Protein AF-A0A3M1ZT89-F1 (afdb_monomer)

Mean predicted aligned error: 8.5 Å

Foldseek 3Di:
DVLLVVLLVVLLVVLCCQQPVVDPPVVVVVVLVVLVPDPPRDVCVNVLRNDSLSSSLVSLLVSLVPDDDPPDDSVCSSVSSSVSSVVVVVVVD

Secondary structure (DSSP, 8-state):
-HHHHHHHHHHHHHHHHHHH-TTS-HHHHHHHHHHHT-TTS-HHHHHHTT-HHHHHHHHHHHHHHHS--SSS-HHHHHHHHHHHHHHHHHH--

Sequence (93 aa):
MTIYLLAILAVWRLARMLAYEEFVFSLFVKMRRYIASRDNIPLWVLSGITCPLCLSFWIALPVAFLIKSQSESLWLRWLGIAGGAAFLERLTK

Solvent-accessible surface area (backbone atoms only — not comparable to full-atom values): 5083 Å² total; per-residue (Å²): 115,69,66,57,55,53,48,15,52,50,30,30,53,49,15,43,38,68,40,69,54,68,82,86,45,59,66,55,56,49,48,50,53,58,48,70,71,37,97,84,58,65,65,70,59,66,52,30,60,57,33,39,57,48,28,12,47,61,50,17,45,62,54,35,63,70,55,86,61,94,89,57,57,61,66,58,50,20,52,50,30,18,49,49,16,40,50,54,51,64,75,74,106

pLDDT: mean 78.51, std 15.21, range [49.91, 94.69]

Radius of gyration: 14.53 Å; Cα contacts (8 Å, |Δi|>4): 81; chains: 1; bounding box: 28×33×40 Å

Structure (mmCIF, N/CA/C/O backbone):
data_AF-A0A3M1ZT89-F1
#
_entry.id   AF-A0A3M1ZT89-F1
#
loop_
_atom_site.group_PDB
_atom_site.id
_atom_site.type_symbol
_atom_site.label_atom_id
_atom_site.label_alt_id
_atom_site.label_comp_id
_atom_site.label_asym_id
_atom_site.label_entity_id
_atom_site.label_seq_id
_atom_site.pdbx_PDB_ins_code
_atom_site.Cartn_x
_atom_site.Cartn_y
_atom_site.Cartn_z
_atom_site.occupancy
_atom_site.B_iso_or_equiv
_atom_site.auth_seq_id
_atom_site.auth_comp_id
_atom_site.auth_asym_id
_atom_site.auth_atom_id
_atom_site.pdbx_PDB_model_num
ATOM 1 N N . MET A 1 1 ? -11.322 -6.940 13.309 1.00 62.47 1 MET A N 1
ATOM 2 C CA . MET A 1 1 ? -10.034 -7.627 13.049 1.00 62.47 1 MET A CA 1
ATOM 3 C C . MET A 1 1 ? -9.886 -8.055 11.585 1.00 62.47 1 MET A C 1
ATOM 5 O O . MET A 1 1 ? -8.883 -7.717 10.975 1.00 62.47 1 MET A O 1
ATOM 9 N N . THR A 1 2 ? -10.893 -8.692 10.978 1.00 83.19 2 THR A N 1
ATOM 10 C CA . THR A 1 2 ? -10.895 -9.113 9.555 1.00 83.19 2 THR A CA 1
ATOM 11 C C . THR A 1 2 ? -10.628 -7.989 8.545 1.00 83.19 2 THR A C 1
ATOM 13 O O . THR A 1 2 ? -9.941 -8.212 7.553 1.00 83.19 2 THR A O 1
ATOM 16 N N . ILE A 1 3 ? -11.099 -6.766 8.813 1.00 88.44 3 ILE A N 1
ATOM 17 C CA . ILE A 1 3 ? -10.921 -5.628 7.896 1.00 88.44 3 ILE A CA 1
ATOM 18 C C . ILE A 1 3 ? -9.453 -5.221 7.704 1.00 88.44 3 ILE A C 1
ATOM 20 O O . ILE A 1 3 ? -9.079 -4.793 6.618 1.00 88.44 3 ILE A O 1
ATOM 24 N N . TYR A 1 4 ? -8.605 -5.406 8.723 1.00 90.19 4 TYR A N 1
ATOM 25 C CA . TYR A 1 4 ? -7.179 -5.089 8.631 1.00 90.19 4 TYR A CA 1
ATOM 26 C C . TYR A 1 4 ? -6.429 -6.094 7.766 1.00 90.19 4 TYR A C 1
ATOM 28 O O . TYR A 1 4 ? -5.580 -5.698 6.976 1.00 90.19 4 TYR A O 1
ATOM 36 N N . LEU A 1 5 ? -6.786 -7.377 7.855 1.00 92.56 5 LEU A N 1
ATOM 37 C CA . LEU A 1 5 ? -6.232 -8.405 6.975 1.00 92.56 5 LEU A CA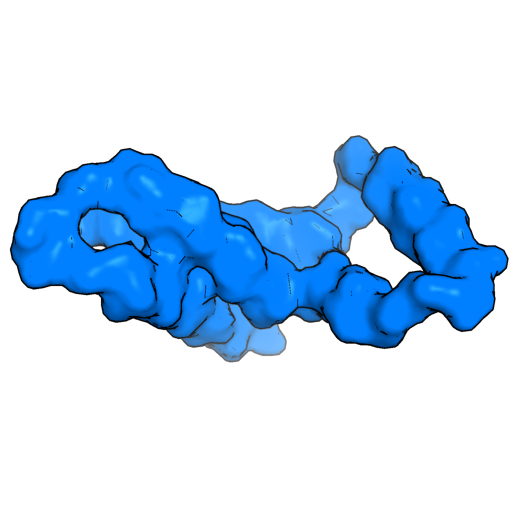 1
ATOM 38 C C . LEU A 1 5 ? -6.610 -8.131 5.518 1.00 92.56 5 LEU A C 1
ATOM 40 O O . LEU A 1 5 ? -5.737 -8.106 4.657 1.00 92.56 5 LEU A O 1
ATOM 44 N N . LEU A 1 6 ? -7.887 -7.841 5.248 1.00 94.00 6 LEU A N 1
ATOM 45 C CA . LEU A 1 6 ? -8.339 -7.475 3.902 1.00 94.00 6 LEU A CA 1
ATOM 46 C C . LEU A 1 6 ? -7.634 -6.217 3.385 1.00 94.00 6 LEU A C 1
ATOM 48 O O . LEU A 1 6 ? -7.224 -6.187 2.230 1.00 94.00 6 LEU A O 1
ATOM 52 N N . ALA A 1 7 ? -7.440 -5.209 4.238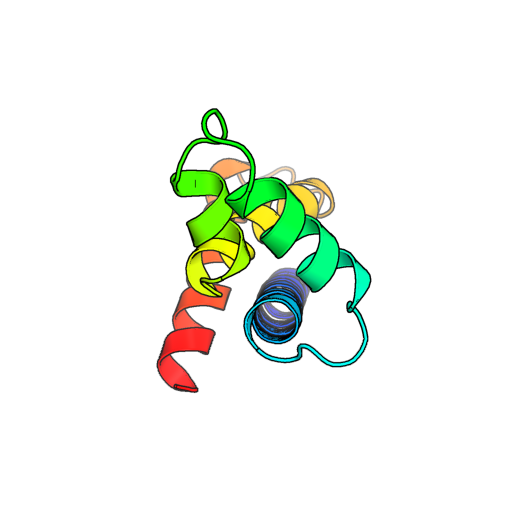 1.00 93.50 7 ALA A N 1
ATOM 53 C CA . ALA A 1 7 ? -6.706 -4.001 3.884 1.00 93.50 7 ALA A CA 1
ATOM 54 C C . ALA A 1 7 ? -5.243 -4.294 3.534 1.00 93.50 7 ALA A C 1
ATOM 56 O O . ALA A 1 7 ? -4.764 -3.829 2.505 1.00 93.50 7 ALA A O 1
ATOM 57 N N . ILE A 1 8 ? -4.552 -5.100 4.345 1.00 94.69 8 ILE A N 1
ATOM 58 C CA . ILE A 1 8 ? -3.169 -5.524 4.094 1.00 94.69 8 ILE A CA 1
ATOM 59 C C . ILE A 1 8 ? -3.066 -6.269 2.757 1.00 94.69 8 ILE A C 1
ATOM 61 O O . ILE A 1 8 ? -2.228 -5.915 1.929 1.00 94.69 8 ILE A O 1
ATOM 65 N N . LEU A 1 9 ? -3.936 -7.256 2.513 1.00 94.00 9 LEU A N 1
ATOM 66 C CA . LEU A 1 9 ? -3.936 -8.030 1.267 1.00 94.00 9 LEU A CA 1
ATOM 67 C C . LEU A 1 9 ? -4.273 -7.159 0.050 1.00 94.00 9 LEU A C 1
ATOM 69 O O . LEU A 1 9 ? -3.635 -7.297 -0.993 1.00 94.00 9 LEU A O 1
ATOM 73 N N . ALA A 1 10 ? -5.246 -6.253 0.172 1.00 93.94 10 ALA A N 1
ATOM 74 C CA . ALA A 1 10 ? -5.627 -5.342 -0.902 1.00 93.94 10 ALA A CA 1
ATOM 75 C C . ALA A 1 10 ? -4.486 -4.376 -1.249 1.00 93.94 10 ALA A C 1
ATOM 77 O O . ALA A 1 10 ? -4.137 -4.236 -2.420 1.00 93.94 10 ALA A O 1
ATOM 78 N N . VAL A 1 11 ? -3.866 -3.755 -0.240 1.00 94.50 11 VAL A N 1
ATOM 79 C CA . VAL A 1 11 ? -2.718 -2.854 -0.422 1.00 94.50 11 VAL A CA 1
ATOM 80 C C . VAL A 1 11 ? -1.545 -3.596 -1.052 1.00 94.50 11 VAL A C 1
ATOM 82 O O . VAL A 1 11 ? -0.957 -3.093 -2.008 1.00 94.50 11 VAL A O 1
ATOM 85 N N . TRP A 1 12 ? -1.231 -4.800 -0.570 1.00 94.12 12 TRP A N 1
ATOM 86 C CA . TRP A 1 12 ? -0.183 -5.644 -1.141 1.00 94.12 12 TRP A CA 1
ATOM 87 C C . TRP A 1 12 ? -0.454 -5.986 -2.609 1.00 94.12 12 TRP A C 1
ATOM 89 O O . TRP A 1 12 ? 0.411 -5.774 -3.460 1.00 94.12 12 TRP A O 1
ATOM 99 N N . ARG A 1 13 ? -1.666 -6.458 -2.937 1.00 92.12 13 ARG A N 1
ATOM 100 C CA . ARG A 1 13 ? -2.019 -6.849 -4.309 1.00 92.12 13 ARG A CA 1
ATOM 101 C C . ARG A 1 13 ? -1.961 -5.657 -5.258 1.00 92.12 13 ARG A C 1
ATOM 103 O O . ARG A 1 13 ? -1.389 -5.791 -6.335 1.00 92.12 13 ARG A O 1
ATOM 110 N N . LEU A 1 14 ? -2.490 -4.502 -4.850 1.00 89.38 14 LEU A N 1
ATOM 111 C CA . LEU A 1 14 ? -2.418 -3.269 -5.635 1.00 89.38 14 LEU A CA 1
ATOM 112 C C . LEU A 1 14 ? -0.969 -2.826 -5.843 1.00 89.38 14 LEU A C 1
ATOM 114 O O . LEU A 1 14 ? -0.570 -2.582 -6.976 1.00 89.38 14 LEU A O 1
ATOM 118 N N . ALA A 1 15 ? -0.164 -2.776 -4.781 1.00 88.69 15 ALA A N 1
ATOM 119 C CA . ALA A 1 15 ? 1.237 -2.377 -4.874 1.00 88.69 15 ALA A CA 1
ATOM 120 C C . ALA A 1 15 ? 2.036 -3.291 -5.814 1.00 88.69 15 ALA A C 1
ATOM 122 O O . ALA A 1 15 ? 2.812 -2.806 -6.635 1.00 88.69 15 ALA A O 1
ATOM 123 N N . ARG A 1 16 ? 1.801 -4.605 -5.742 1.00 87.12 16 ARG A N 1
ATOM 124 C CA . ARG A 1 16 ? 2.418 -5.595 -6.629 1.00 87.12 16 ARG A CA 1
ATOM 125 C C . ARG A 1 16 ? 1.952 -5.442 -8.077 1.00 87.12 16 ARG A C 1
ATOM 127 O O . ARG A 1 16 ? 2.790 -5.469 -8.971 1.00 87.12 16 ARG A O 1
ATOM 134 N N . MET A 1 17 ? 0.654 -5.250 -8.321 1.00 84.31 17 MET A N 1
ATOM 135 C CA . MET A 1 17 ? 0.137 -5.029 -9.678 1.00 84.31 17 MET A CA 1
ATOM 136 C C . MET A 1 17 ? 0.714 -3.751 -10.292 1.00 84.31 17 MET A C 1
ATOM 138 O O . MET A 1 17 ? 1.165 -3.782 -11.429 1.00 84.31 17 MET A O 1
ATOM 142 N N . LEU A 1 18 ? 0.773 -2.652 -9.534 1.00 79.44 18 LEU A N 1
ATOM 143 C CA . LEU A 1 18 ? 1.336 -1.391 -10.023 1.00 79.44 18 LEU A CA 1
ATOM 144 C C . LEU A 1 18 ? 2.850 -1.473 -10.271 1.00 79.44 18 LEU A C 1
ATOM 146 O O . LEU A 1 18 ? 3.341 -0.819 -11.187 1.00 79.44 18 LEU A O 1
ATOM 150 N N . ALA A 1 19 ? 3.582 -2.253 -9.471 1.00 78.50 19 ALA A N 1
ATOM 151 C CA . ALA A 1 19 ? 5.030 -2.391 -9.612 1.00 78.50 19 ALA A CA 1
ATOM 152 C C . ALA A 1 19 ? 5.455 -3.394 -10.701 1.00 78.50 19 ALA A C 1
ATOM 154 O O . ALA A 1 19 ? 6.479 -3.174 -11.344 1.00 78.50 19 ALA A O 1
ATOM 155 N N . TYR A 1 20 ? 4.710 -4.491 -10.887 1.00 74.88 20 TYR A N 1
ATOM 156 C CA . TYR A 1 20 ? 5.136 -5.631 -11.712 1.00 74.88 20 TYR A CA 1
ATOM 157 C C . TYR A 1 20 ? 4.217 -5.957 -12.896 1.00 74.88 20 TYR A C 1
ATOM 159 O O . TYR A 1 20 ? 4.700 -6.462 -13.908 1.00 74.88 20 TYR A O 1
ATOM 167 N N . GLU A 1 21 ? 2.908 -5.710 -12.806 1.00 68.06 21 GLU A N 1
ATOM 168 C CA . GLU A 1 21 ? 1.963 -6.047 -13.879 1.00 68.06 21 GLU A CA 1
ATOM 169 C C . GLU A 1 21 ? 1.777 -4.838 -14.817 1.00 68.06 21 GLU A C 1
ATOM 171 O O . GLU A 1 21 ? 0.825 -4.065 -14.723 1.00 68.06 21 GLU A O 1
ATOM 176 N N . GLU A 1 22 ? 2.705 -4.673 -15.764 1.00 59.38 22 GLU A N 1
ATOM 177 C CA . GLU A 1 22 ? 2.752 -3.535 -16.703 1.00 59.38 22 GLU A CA 1
ATOM 178 C C . GLU A 1 22 ? 1.635 -3.526 -17.781 1.00 59.38 22 GLU A C 1
ATOM 180 O O . GLU A 1 22 ? 1.579 -2.615 -18.608 1.00 59.38 22 GLU A O 1
ATOM 185 N N . PHE A 1 23 ? 0.731 -4.514 -17.807 1.00 51.06 23 PHE A N 1
ATOM 186 C CA . PHE A 1 23 ? -0.063 -4.817 -19.010 1.00 51.06 23 PHE A CA 1
ATOM 187 C C . PHE A 1 23 ? -1.332 -3.956 -19.212 1.00 51.06 23 PHE A C 1
ATOM 189 O O . PHE A 1 23 ? -1.709 -3.701 -20.352 1.00 51.06 23 PHE A O 1
ATOM 196 N N . VAL A 1 24 ? -1.977 -3.439 -18.152 1.00 49.91 24 VAL A N 1
ATOM 197 C CA . VAL A 1 24 ? -3.213 -2.614 -18.276 1.00 49.91 24 VAL A CA 1
ATOM 198 C C . VAL A 1 24 ? -2.946 -1.106 -18.129 1.00 49.91 24 VAL A C 1
ATOM 200 O O . VAL A 1 24 ? -3.687 -0.276 -18.652 1.00 49.91 24 VAL A O 1
ATOM 203 N N . PHE A 1 25 ? -1.830 -0.715 -17.510 1.00 51.75 25 PHE A N 1
ATOM 204 C CA . PHE A 1 25 ? -1.473 0.684 -17.260 1.00 51.75 25 PHE A CA 1
ATOM 205 C C . PHE A 1 25 ? -0.383 1.210 -18.211 1.00 51.75 25 PHE A C 1
ATOM 207 O O . PHE A 1 25 ? 0.582 1.854 -17.792 1.00 51.75 25 PHE A O 1
ATOM 214 N N . SER A 1 26 ? -0.564 1.042 -19.526 1.00 51.59 26 SER A N 1
ATOM 215 C CA . SER A 1 26 ? 0.293 1.706 -20.532 1.00 51.59 26 SER A CA 1
ATOM 216 C C . SER A 1 26 ? 0.341 3.239 -20.354 1.00 51.59 26 SER A C 1
ATOM 218 O O . SER A 1 26 ? 1.321 3.890 -20.728 1.00 51.59 26 SER A O 1
ATOM 220 N N . LEU A 1 27 ? -0.681 3.810 -19.701 1.00 55.84 27 LEU A N 1
ATOM 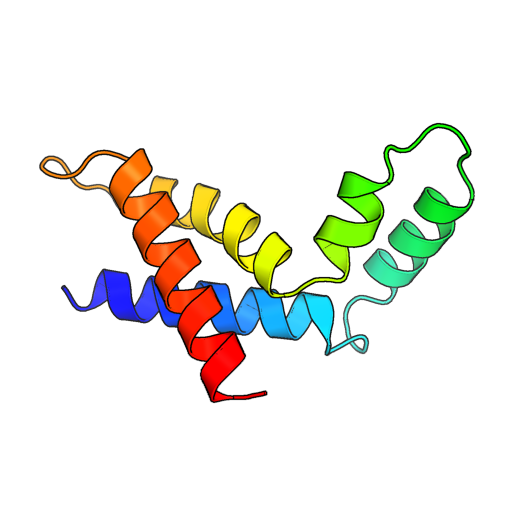221 C CA . LEU A 1 27 ? -0.752 5.206 -19.274 1.00 55.84 27 LEU A CA 1
ATOM 222 C C . LEU A 1 27 ? 0.262 5.548 -18.165 1.00 55.84 27 LEU A C 1
ATOM 224 O O . LEU A 1 27 ? 0.876 6.610 -18.228 1.00 55.84 27 LEU A O 1
ATOM 228 N N . PHE A 1 28 ? 0.512 4.647 -17.206 1.00 55.69 28 PHE A N 1
ATOM 229 C CA . PHE A 1 28 ? 1.541 4.847 -16.174 1.00 55.69 28 PHE A CA 1
ATOM 230 C C . PHE A 1 28 ? 2.942 4.652 -16.730 1.00 55.69 28 PHE A C 1
ATOM 232 O O . PHE A 1 28 ? 3.847 5.365 -16.320 1.00 55.69 28 PHE A O 1
ATOM 239 N N . VAL A 1 29 ? 3.138 3.759 -17.702 1.00 57.81 29 VAL A N 1
ATOM 240 C CA . VAL A 1 29 ? 4.426 3.630 -18.403 1.00 57.81 29 VAL A CA 1
ATOM 241 C C . VAL A 1 29 ? 4.720 4.886 -19.234 1.00 57.81 29 VAL A C 1
ATOM 243 O O . VAL A 1 29 ? 5.862 5.350 -19.266 1.00 57.81 29 VAL A O 1
ATOM 246 N N . LYS A 1 30 ? 3.699 5.476 -19.873 1.00 57.88 30 LYS A N 1
ATOM 247 C CA . LYS A 1 30 ? 3.812 6.778 -20.550 1.00 57.88 30 LYS A CA 1
ATOM 248 C C . LYS A 1 30 ? 4.065 7.908 -19.558 1.00 57.88 30 LYS A C 1
ATOM 250 O O . LYS A 1 30 ? 4.990 8.672 -19.795 1.00 57.88 30 LYS A O 1
ATOM 255 N N . MET A 1 31 ? 3.340 7.980 -18.438 1.00 57.97 31 MET A N 1
ATOM 256 C CA . MET A 1 31 ? 3.627 8.946 -17.370 1.00 57.97 31 MET A CA 1
ATOM 257 C C . MET A 1 31 ? 5.038 8.758 -16.818 1.00 57.97 31 MET A C 1
ATOM 259 O O . MET A 1 31 ? 5.767 9.729 -16.737 1.00 57.97 31 MET A O 1
ATOM 263 N N . ARG A 1 32 ? 5.480 7.535 -16.519 1.00 58.88 32 ARG A N 1
ATOM 264 C CA . ARG A 1 32 ? 6.826 7.235 -16.010 1.00 58.88 32 ARG A CA 1
ATOM 265 C C . ARG A 1 32 ? 7.909 7.680 -16.985 1.00 58.88 32 ARG A C 1
ATOM 267 O O . ARG A 1 32 ? 8.870 8.303 -16.554 1.00 58.88 32 ARG A O 1
ATOM 274 N N . ARG A 1 33 ? 7.746 7.420 -18.287 1.00 59.69 33 ARG A N 1
ATOM 275 C CA . ARG A 1 33 ? 8.670 7.913 -19.322 1.00 59.69 33 ARG A CA 1
ATOM 276 C C . ARG A 1 33 ? 8.631 9.437 -19.458 1.00 59.69 33 ARG A C 1
ATOM 278 O O . ARG A 1 33 ? 9.687 10.043 -19.554 1.00 59.69 33 ARG A O 1
ATOM 285 N N . TYR A 1 34 ? 7.448 10.045 -19.396 1.00 62.31 34 TYR A N 1
ATOM 286 C CA . TYR A 1 34 ? 7.261 11.499 -19.487 1.00 62.31 34 TYR A CA 1
ATOM 287 C C . TYR A 1 34 ? 7.821 12.249 -18.264 1.00 62.31 34 TYR A C 1
ATOM 289 O O . TYR A 1 34 ? 8.357 13.350 -18.376 1.00 62.31 34 TYR A O 1
ATOM 297 N N . ILE A 1 35 ? 7.721 11.625 -17.091 1.00 59.78 35 ILE A N 1
ATOM 2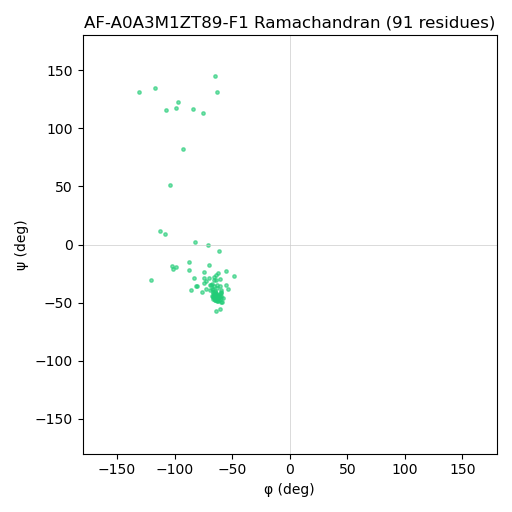98 C CA . ILE A 1 35 ? 8.238 12.105 -15.810 1.00 59.78 35 ILE A CA 1
ATOM 299 C C . ILE A 1 35 ? 9.763 11.912 -15.757 1.00 59.78 35 ILE A C 1
ATOM 301 O O . ILE A 1 35 ? 10.471 12.821 -15.345 1.00 59.78 35 ILE A O 1
ATOM 305 N N . ALA A 1 36 ? 10.284 10.783 -16.252 1.00 56.84 36 ALA A N 1
ATOM 306 C CA . ALA A 1 36 ? 11.724 10.545 -16.382 1.00 56.84 36 ALA A CA 1
ATOM 307 C C . ALA A 1 36 ? 12.401 11.487 -17.396 1.00 56.84 36 ALA A C 1
ATOM 309 O O . ALA A 1 36 ? 13.578 11.784 -17.248 1.00 56.84 36 ALA A O 1
ATOM 310 N N . SER A 1 37 ? 11.668 11.974 -18.405 1.00 58.69 37 SER A N 1
ATOM 311 C CA . SER A 1 37 ? 12.158 12.966 -19.374 1.00 58.69 37 SER A CA 1
ATOM 312 C C . SER A 1 37 ? 12.091 14.421 -18.889 1.00 58.69 37 SER A C 1
ATOM 314 O O . SER A 1 37 ? 12.402 15.326 -19.659 1.00 58.69 37 SER A O 1
ATOM 316 N N . ARG A 1 38 ? 11.648 14.684 -17.650 1.00 58.78 38 ARG A N 1
ATOM 317 C CA . ARG A 1 38 ? 11.660 16.029 -17.055 1.00 58.78 38 ARG A CA 1
ATOM 318 C C . ARG A 1 38 ? 12.749 16.125 -15.988 1.00 58.78 38 ARG A C 1
ATOM 320 O O . ARG A 1 38 ? 12.608 15.545 -14.917 1.00 58.78 38 ARG A O 1
ATOM 327 N N . ASP A 1 39 ? 13.747 16.974 -16.228 1.00 57.22 39 ASP A N 1
ATOM 328 C CA . ASP A 1 39 ? 14.904 17.215 -15.341 1.00 57.22 39 ASP A CA 1
ATOM 329 C C . ASP A 1 39 ? 14.569 17.770 -13.938 1.00 57.22 39 ASP A C 1
ATOM 331 O O . ASP A 1 39 ? 15.445 17.888 -13.090 1.00 57.22 39 ASP A O 1
ATOM 335 N N . ASN A 1 40 ? 13.305 18.107 -13.659 1.00 58.72 40 ASN A N 1
ATOM 336 C CA . ASN A 1 40 ? 12.872 18.745 -12.409 1.00 58.72 40 ASN A CA 1
ATOM 337 C C . ASN A 1 40 ? 11.989 17.860 -11.516 1.00 58.72 40 ASN A C 1
ATOM 339 O O . ASN A 1 40 ? 11.369 18.366 -10.578 1.00 58.72 40 ASN A O 1
ATOM 343 N N . ILE A 1 41 ? 11.8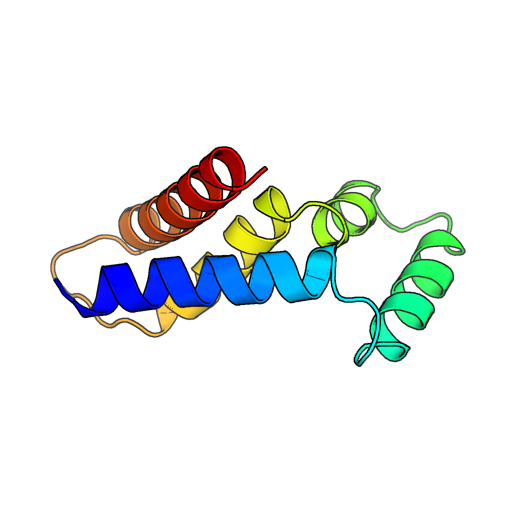79 16.557 -11.794 1.00 58.06 41 ILE A N 1
ATOM 344 C CA . ILE A 1 41 ? 11.070 15.671 -10.952 1.00 58.06 41 ILE A CA 1
ATOM 345 C C . ILE A 1 41 ? 11.971 14.949 -9.951 1.00 58.06 41 ILE A C 1
ATOM 347 O O . ILE A 1 41 ? 12.895 14.239 -10.345 1.00 58.06 41 ILE A O 1
ATOM 351 N N . PRO A 1 42 ? 11.708 15.093 -8.644 1.00 57.16 42 PRO A N 1
ATOM 352 C CA . PRO A 1 42 ? 12.543 14.485 -7.624 1.00 57.16 42 PRO A CA 1
ATOM 353 C C . PRO A 1 42 ? 12.524 12.951 -7.723 1.00 57.16 42 PRO A C 1
ATOM 355 O O . PRO A 1 42 ? 11.464 12.317 -7.782 1.00 57.16 42 PRO A O 1
ATOM 358 N N . LEU A 1 43 ? 13.723 12.355 -7.708 1.00 57.12 43 LEU A N 1
ATOM 359 C CA . LEU A 1 43 ? 13.994 10.916 -7.867 1.00 57.12 43 LEU A CA 1
ATOM 360 C C . LEU A 1 43 ? 13.125 10.007 -6.980 1.00 57.12 43 LEU A C 1
ATOM 362 O O . LEU A 1 43 ? 12.834 8.871 -7.352 1.00 57.12 43 LEU A O 1
ATOM 366 N N . TRP A 1 44 ? 12.658 10.509 -5.835 1.00 57.22 44 TRP A N 1
ATOM 367 C CA . TRP A 1 44 ? 11.786 9.781 -4.913 1.00 57.22 44 TRP A CA 1
ATOM 368 C C . TRP A 1 44 ? 10.420 9.388 -5.507 1.00 57.22 44 TRP A C 1
ATOM 370 O O . TRP A 1 44 ? 9.835 8.393 -5.091 1.00 57.22 44 TRP A O 1
ATOM 380 N N . VAL A 1 45 ? 9.930 10.110 -6.519 1.00 58.97 45 VAL A N 1
ATOM 381 C CA . VAL A 1 45 ? 8.629 9.885 -7.168 1.00 58.97 45 VAL A CA 1
ATOM 382 C C . VAL A 1 45 ? 8.811 8.833 -8.251 1.00 58.97 45 VAL A C 1
ATOM 384 O O . VAL A 1 45 ? 7.990 7.931 -8.379 1.00 58.97 45 VAL A O 1
ATOM 387 N N . LEU A 1 46 ? 9.940 8.887 -8.964 1.00 56.75 46 LEU A N 1
ATOM 388 C CA . LEU A 1 46 ? 10.322 7.878 -9.948 1.00 56.75 46 LEU A CA 1
ATOM 389 C C . LEU A 1 46 ? 10.552 6.508 -9.295 1.00 56.75 46 LEU A C 1
ATOM 391 O O . LEU A 1 46 ? 10.037 5.508 -9.788 1.00 56.75 46 LEU A O 1
ATOM 395 N N . SER A 1 47 ? 11.270 6.467 -8.169 1.00 58.41 47 SER A N 1
ATOM 396 C CA . SER A 1 47 ? 11.509 5.238 -7.396 1.00 58.41 47 SER A CA 1
ATOM 397 C C . SER A 1 47 ? 10.277 4.776 -6.610 1.00 58.41 47 SER A C 1
ATOM 399 O O . SER A 1 47 ? 10.092 3.582 -6.378 1.00 58.41 47 SER A O 1
ATOM 401 N N . GLY A 1 48 ? 9.404 5.707 -6.214 1.00 59.97 48 GLY A N 1
ATOM 402 C CA . GLY A 1 48 ? 8.184 5.404 -5.468 1.00 59.97 48 GLY A CA 1
ATOM 403 C C . GLY A 1 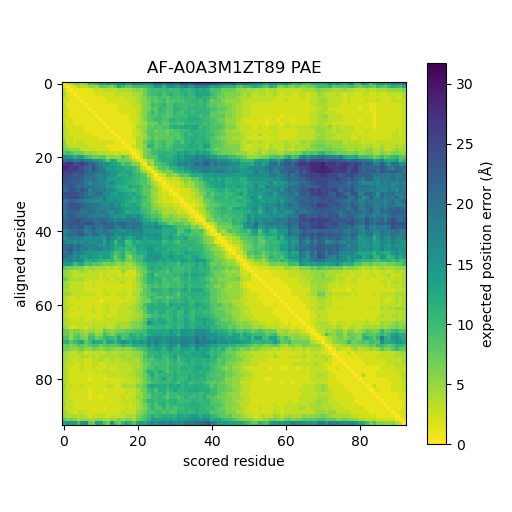48 ? 7.166 4.585 -6.265 1.00 59.97 48 GLY A C 1
ATOM 404 O O . GLY A 1 48 ? 6.457 3.776 -5.678 1.00 59.97 48 GLY A O 1
ATOM 405 N N . ILE A 1 49 ? 7.134 4.755 -7.590 1.00 65.00 49 ILE A N 1
ATOM 406 C CA . ILE A 1 49 ? 6.202 4.071 -8.505 1.00 65.00 49 ILE A CA 1
ATOM 407 C C . ILE A 1 49 ? 6.745 2.706 -8.969 1.00 65.00 49 ILE A C 1
ATOM 409 O O . ILE A 1 49 ? 6.002 1.888 -9.497 1.00 65.00 49 ILE A O 1
ATOM 413 N N . THR A 1 50 ? 8.034 2.430 -8.778 1.00 66.69 50 THR A N 1
ATOM 414 C CA . THR A 1 50 ? 8.669 1.176 -9.224 1.00 66.69 50 THR A CA 1
ATOM 415 C C . THR A 1 50 ? 8.891 0.184 -8.095 1.00 66.69 50 THR A C 1
ATOM 417 O O . THR A 1 50 ? 9.094 -1.003 -8.339 1.00 66.69 50 THR A O 1
ATOM 420 N N . CYS A 1 51 ? 8.863 0.658 -6.851 1.00 80.31 51 CYS A N 1
ATOM 421 C CA . CYS A 1 51 ? 9.098 -0.166 -5.683 1.00 80.31 51 CYS A CA 1
ATOM 422 C C . CYS A 1 51 ? 7.763 -0.580 -5.040 1.00 80.31 51 CYS A C 1
ATOM 424 O O . CYS A 1 51 ? 7.052 0.290 -4.526 1.00 80.31 51 CYS A O 1
ATOM 426 N N . PRO A 1 52 ? 7.432 -1.885 -4.971 1.00 81.62 52 PRO A N 1
ATOM 427 C CA . PRO A 1 52 ? 6.194 -2.357 -4.342 1.00 81.62 52 PRO A CA 1
ATOM 428 C C . PRO A 1 52 ? 6.115 -1.968 -2.855 1.00 81.62 52 PRO A C 1
ATOM 430 O O . PRO A 1 52 ? 5.034 -1.704 -2.336 1.00 81.62 52 PRO A O 1
ATOM 433 N N . LEU A 1 53 ? 7.258 -1.842 -2.171 1.00 85.00 53 LEU A N 1
ATOM 434 C CA . LEU A 1 53 ? 7.319 -1.378 -0.780 1.00 85.00 53 LEU A CA 1
ATOM 435 C C . LEU A 1 53 ? 6.887 0.092 -0.668 1.00 85.00 53 LEU A C 1
ATOM 437 O O . LEU A 1 53 ? 6.046 0.430 0.161 1.00 85.00 53 LEU A O 1
ATOM 441 N N . CYS A 1 54 ? 7.405 0.967 -1.531 1.00 83.44 54 CYS A N 1
ATOM 442 C CA . CYS A 1 54 ? 7.033 2.382 -1.529 1.00 83.44 54 CYS A CA 1
ATOM 443 C C . CYS A 1 54 ? 5.567 2.577 -1.935 1.00 83.44 54 CYS A C 1
ATOM 445 O O . CYS A 1 54 ? 4.847 3.338 -1.292 1.00 83.44 54 CYS A O 1
ATOM 447 N N . LEU A 1 55 ? 5.102 1.842 -2.945 1.00 84.12 55 LEU A N 1
ATOM 448 C CA . LEU A 1 55 ? 3.696 1.809 -3.348 1.00 84.12 55 LEU A CA 1
ATOM 449 C C . LEU A 1 55 ? 2.785 1.367 -2.203 1.00 84.12 55 LEU A C 1
ATOM 451 O O . LEU A 1 55 ? 1.788 2.031 -1.935 1.00 84.12 55 LEU A O 1
ATOM 455 N N . SER A 1 56 ? 3.138 0.301 -1.480 1.00 88.44 56 SER A N 1
ATOM 456 C CA . SER A 1 56 ? 2.342 -0.157 -0.338 1.00 88.44 56 SER A CA 1
ATOM 457 C C . SER A 1 56 ? 2.226 0.901 0.762 1.00 88.44 56 SER A C 1
ATOM 459 O O . SER A 1 56 ? 1.149 1.063 1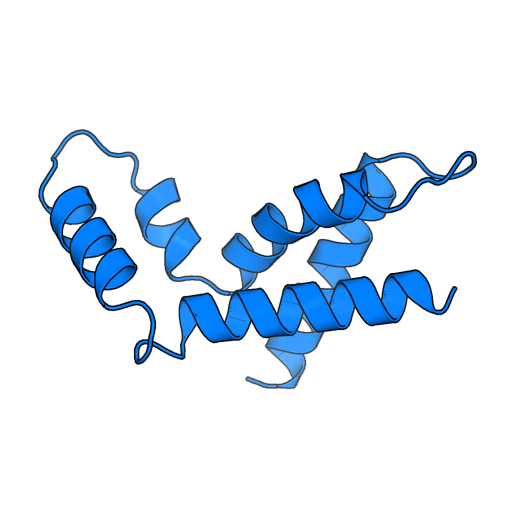.330 1.00 88.44 56 SER A O 1
ATOM 461 N N . PHE A 1 57 ? 3.277 1.691 1.005 1.00 89.06 57 PHE A N 1
ATOM 462 C CA . PHE A 1 57 ? 3.238 2.802 1.955 1.00 89.06 57 PHE A CA 1
ATOM 463 C C . PHE A 1 57 ? 2.244 3.886 1.521 1.00 89.06 57 PHE A C 1
ATOM 465 O O . PHE A 1 57 ? 1.384 4.283 2.306 1.00 89.06 57 PHE A O 1
ATOM 472 N N . TRP A 1 58 ? 2.298 4.322 0.261 1.00 86.94 58 TRP A N 1
ATOM 473 C CA . TRP A 1 58 ? 1.395 5.357 -0.249 1.00 86.94 58 TRP A CA 1
ATOM 474 C C . TRP A 1 58 ? -0.054 4.888 -0.369 1.00 86.94 58 TRP A C 1
A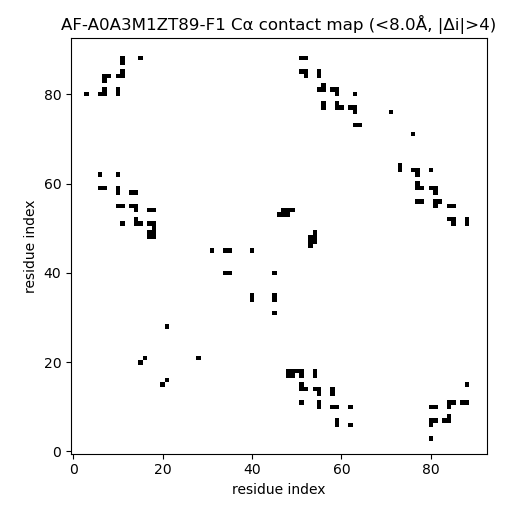TOM 476 O O . TRP A 1 58 ? -0.957 5.645 -0.032 1.00 86.94 58 TRP A O 1
ATOM 486 N N . ILE A 1 59 ? -0.292 3.648 -0.801 1.00 88.69 59 ILE A N 1
ATOM 487 C CA . ILE A 1 59 ? -1.641 3.074 -0.946 1.00 88.69 59 ILE A CA 1
ATOM 488 C C . ILE A 1 59 ? -2.258 2.775 0.430 1.00 88.69 59 ILE A C 1
ATOM 490 O O . ILE A 1 59 ? -3.469 2.908 0.607 1.00 88.69 59 ILE A O 1
ATOM 494 N N . ALA A 1 60 ? -1.451 2.432 1.437 1.00 91.94 60 ALA A N 1
ATOM 495 C CA . ALA A 1 60 ? -1.948 2.212 2.792 1.00 91.94 60 ALA A CA 1
ATOM 496 C C . ALA A 1 60 ? -2.533 3.480 3.433 1.00 91.94 60 ALA A C 1
ATOM 498 O O . ALA A 1 60 ? -3.406 3.358 4.287 1.00 91.94 60 ALA A O 1
ATOM 499 N N . LEU A 1 61 ? -2.105 4.682 3.026 1.00 90.38 61 LEU A N 1
ATOM 500 C CA . LEU A 1 61 ? -2.600 5.945 3.583 1.00 90.38 61 LEU A CA 1
ATOM 501 C C . LEU A 1 61 ? -4.102 6.180 3.312 1.00 90.38 61 LEU A C 1
ATOM 503 O O . LEU A 1 61 ? -4.854 6.318 4.279 1.00 90.38 61 LEU A O 1
ATOM 507 N N . PRO A 1 62 ? -4.594 6.191 2.053 1.00 90.94 62 PRO A N 1
ATOM 508 C CA . PRO A 1 62 ? -6.022 6.337 1.785 1.00 90.94 62 PRO A CA 1
ATOM 509 C C . PRO A 1 62 ? -6.832 5.164 2.347 1.00 90.94 62 PRO A C 1
ATOM 511 O O . PRO A 1 62 ? -7.922 5.375 2.872 1.00 90.94 62 PRO A O 1
ATOM 514 N N . VAL A 1 63 ? -6.294 3.941 2.339 1.00 91.12 63 VAL A N 1
ATOM 515 C CA . VAL A 1 63 ? -6.965 2.775 2.942 1.00 91.12 63 VAL A CA 1
ATOM 516 C C . VAL A 1 63 ? -7.106 2.937 4.461 1.00 91.12 63 VAL A C 1
ATOM 518 O O . VAL A 1 63 ? -8.165 2.657 5.029 1.00 91.12 63 VAL A O 1
ATOM 521 N N . ALA A 1 64 ? -6.084 3.476 5.127 1.00 90.38 64 ALA A N 1
ATOM 522 C CA . ALA A 1 64 ? -6.151 3.867 6.529 1.00 90.38 64 ALA A CA 1
ATOM 523 C C . ALA A 1 64 ? -7.048 5.096 6.760 1.00 90.38 64 ALA A C 1
ATOM 525 O O . ALA A 1 64 ? -7.509 5.319 7.870 1.00 90.38 64 ALA A O 1
ATOM 526 N N . PHE A 1 65 ? -7.394 5.892 5.760 1.00 89.56 65 PHE A N 1
ATOM 527 C CA . PHE A 1 65 ? -8.426 6.911 5.957 1.00 89.56 65 PHE A CA 1
ATOM 528 C C . PHE A 1 65 ? -9.843 6.319 5.871 1.00 89.56 65 PHE A C 1
ATOM 530 O O . PHE A 1 65 ? -10.733 6.710 6.625 1.00 89.56 65 PHE A O 1
ATOM 537 N N . LEU A 1 66 ? -10.045 5.331 4.994 1.00 89.31 66 LEU A N 1
ATOM 538 C CA . LEU A 1 66 ? -11.346 4.693 4.754 1.00 89.31 66 LEU A CA 1
ATOM 539 C C . LEU A 1 66 ? -11.837 3.839 5.927 1.00 89.31 66 LEU A C 1
ATOM 541 O O . LEU A 1 66 ? -13.038 3.776 6.193 1.00 89.31 66 LEU A O 1
ATOM 545 N N . ILE A 1 67 ? -10.929 3.182 6.645 1.00 88.19 67 ILE A N 1
ATOM 546 C CA . ILE A 1 67 ? -11.299 2.424 7.840 1.00 88.19 67 ILE A CA 1
ATOM 547 C C . ILE A 1 67 ? -11.570 3.437 8.969 1.00 88.19 67 ILE A C 1
ATOM 549 O O . ILE A 1 67 ? -10.677 4.143 9.428 1.00 88.19 67 ILE A O 1
ATOM 553 N N . LYS A 1 68 ? -12.817 3.545 9.431 1.00 82.75 68 LYS A N 1
ATOM 554 C CA . LYS A 1 68 ? -13.145 4.377 10.597 1.00 82.75 68 LYS A CA 1
ATOM 555 C C . LYS A 1 68 ? -12.883 3.579 11.872 1.00 82.75 68 LYS A C 1
ATOM 557 O O . LYS A 1 68 ? -13.531 2.565 12.108 1.00 82.75 68 LYS A O 1
ATOM 562 N N . SER A 1 69 ? -11.941 4.043 12.688 1.00 80.81 69 SER A N 1
ATOM 563 C CA . SER A 1 69 ? -11.642 3.483 14.010 1.00 80.81 69 SER A CA 1
ATOM 564 C C . SER A 1 69 ? -11.583 4.618 15.027 1.00 80.81 69 SER A C 1
ATOM 566 O O . SER A 1 69 ? -10.941 5.631 14.759 1.00 80.81 69 SER A O 1
ATOM 568 N N . GLN A 1 70 ? -12.271 4.464 16.163 1.00 77.00 70 GLN A N 1
ATOM 569 C CA . GLN A 1 70 ? -12.256 5.447 17.257 1.00 77.00 70 GLN A CA 1
ATOM 570 C C . GLN A 1 70 ? -11.111 5.222 18.256 1.00 77.00 70 GLN A C 1
ATOM 572 O O . GLN A 1 70 ? -10.732 6.150 18.959 1.00 77.00 70 GLN A O 1
ATOM 577 N N . SER A 1 71 ? -10.560 4.005 18.327 1.00 80.81 71 SER A N 1
ATOM 578 C CA . SER A 1 71 ? -9.585 3.626 19.362 1.00 80.81 71 SER A CA 1
ATOM 579 C C . SER A 1 71 ? -8.131 3.696 18.901 1.00 80.81 71 SER A C 1
ATOM 581 O O . SER A 1 71 ? -7.224 3.706 19.727 1.00 80.81 71 SER A O 1
ATOM 583 N N . GLU A 1 72 ? -7.886 3.686 17.595 1.00 82.19 72 GLU A N 1
ATOM 584 C CA . GLU A 1 72 ? -6.544 3.561 17.036 1.00 8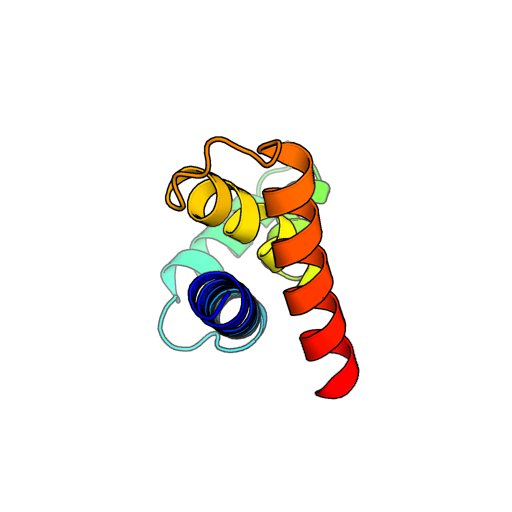2.19 72 GLU A CA 1
ATOM 585 C C . GLU A 1 72 ? -6.184 4.814 16.247 1.00 82.19 72 GLU A C 1
ATOM 587 O O . GLU A 1 72 ? -6.968 5.296 15.424 1.00 82.19 72 GLU A O 1
ATOM 592 N N . SER A 1 73 ? -4.966 5.316 16.453 1.00 89.00 73 SER A N 1
ATOM 593 C CA . SER A 1 73 ? -4.481 6.465 15.698 1.00 89.00 73 SER A CA 1
ATOM 594 C C . SER A 1 73 ? -4.344 6.123 14.211 1.00 89.00 73 SER A C 1
ATOM 596 O O . SER A 1 73 ? -3.971 5.009 13.826 1.00 89.00 73 SER A O 1
ATOM 598 N N . LEU A 1 74 ? -4.618 7.111 13.356 1.00 89.25 74 LEU A N 1
ATOM 599 C CA . LEU A 1 74 ? -4.450 6.986 11.906 1.00 89.25 74 LEU A CA 1
ATOM 600 C C . LEU A 1 74 ? -3.029 6.529 11.541 1.00 89.25 74 LEU A C 1
ATOM 602 O O . LEU A 1 74 ? -2.861 5.694 10.658 1.00 89.25 74 LEU A O 1
ATOM 606 N N . TRP A 1 75 ? -2.025 7.025 12.268 1.00 90.88 75 TRP A N 1
ATOM 607 C CA . TRP A 1 75 ? -0.616 6.682 12.087 1.00 90.88 75 TRP A CA 1
ATOM 608 C C . TRP A 1 75 ? -0.329 5.199 12.314 1.00 90.88 75 TRP A C 1
ATOM 610 O O . TRP A 1 75 ? 0.314 4.572 11.476 1.00 90.88 75 TRP A O 1
ATOM 620 N N . LEU A 1 76 ? -0.839 4.622 13.407 1.00 90.88 76 LEU A N 1
ATOM 621 C CA . LEU A 1 76 ? -0.646 3.200 13.708 1.00 90.88 76 LEU A CA 1
ATOM 622 C C . LEU A 1 76 ? -1.321 2.317 12.663 1.00 90.88 76 LEU A C 1
ATOM 624 O O . LEU A 1 76 ? -0.745 1.331 12.213 1.00 90.88 76 LEU A O 1
ATOM 628 N N . ARG A 1 77 ? -2.524 2.698 12.233 1.00 91.62 77 ARG A N 1
ATOM 629 C CA . ARG A 1 77 ? -3.276 1.956 11.218 1.00 91.62 77 ARG A CA 1
ATOM 630 C C . ARG A 1 77 ? -2.596 2.021 9.861 1.00 91.62 77 ARG A C 1
ATOM 632 O O . ARG A 1 77 ? -2.456 1.000 9.196 1.00 91.62 77 ARG A O 1
ATOM 639 N N . TRP A 1 78 ? -2.133 3.204 9.475 1.00 93.38 78 TRP A N 1
ATOM 640 C CA . TRP A 1 78 ? -1.390 3.401 8.242 1.00 93.38 78 TRP A CA 1
ATOM 641 C C . TRP A 1 78 ? -0.099 2.577 8.223 1.00 93.38 78 TRP A C 1
ATOM 643 O O . TRP A 1 78 ? 0.084 1.751 7.326 1.00 93.38 78 TRP A O 1
ATOM 653 N N . LEU A 1 79 ? 0.759 2.743 9.232 1.00 93.88 79 LEU A N 1
ATOM 654 C CA . LEU A 1 79 ? 2.038 2.037 9.317 1.00 93.88 79 LEU A CA 1
ATOM 655 C C . LEU A 1 79 ? 1.855 0.526 9.486 1.00 93.88 79 LEU A C 1
ATOM 657 O O . LEU A 1 79 ? 2.619 -0.242 8.909 1.00 93.88 79 LEU A O 1
ATOM 661 N N . GLY A 1 80 ? 0.826 0.087 10.214 1.00 94.06 80 GLY A N 1
ATOM 662 C CA . GLY A 1 80 ? 0.497 -1.328 10.375 1.00 94.06 80 GLY A CA 1
ATOM 663 C C . GLY A 1 80 ? 0.071 -1.985 9.062 1.00 94.06 80 GLY A C 1
ATOM 664 O O . GLY A 1 80 ? 0.569 -3.058 8.722 1.00 94.06 80 GLY A O 1
ATOM 665 N N . ILE A 1 81 ? -0.794 -1.326 8.282 1.00 94.06 81 ILE A N 1
ATOM 666 C CA . ILE A 1 81 ? -1.226 -1.835 6.970 1.00 94.06 81 ILE A CA 1
ATOM 667 C C . ILE A 1 81 ? -0.049 -1.846 5.983 1.00 94.06 81 ILE A C 1
ATOM 669 O O . ILE A 1 81 ? 0.168 -2.850 5.303 1.00 94.06 81 ILE A O 1
ATOM 673 N N . ALA A 1 82 ? 0.742 -0.769 5.939 1.00 93.75 82 ALA A N 1
ATOM 674 C CA . ALA A 1 82 ? 1.933 -0.683 5.095 1.00 93.75 82 ALA A CA 1
ATOM 675 C C . ALA A 1 82 ? 2.971 -1.758 5.460 1.00 93.75 82 ALA A C 1
ATOM 677 O O . ALA A 1 82 ? 3.490 -2.445 4.583 1.00 93.75 82 ALA A O 1
ATOM 678 N N . GLY A 1 83 ? 3.238 -1.945 6.755 1.00 93.88 83 GLY A N 1
ATOM 679 C CA . GLY A 1 83 ? 4.169 -2.950 7.264 1.00 93.88 83 GLY A CA 1
ATOM 680 C C . GLY A 1 83 ? 3.717 -4.379 6.966 1.00 93.88 83 GLY A C 1
ATOM 681 O O . GLY A 1 83 ? 4.526 -5.189 6.520 1.00 93.88 83 GLY A O 1
ATOM 682 N N . GLY A 1 84 ? 2.425 -4.679 7.128 1.00 93.94 84 GLY A N 1
ATOM 683 C CA . GLY A 1 84 ? 1.858 -5.982 6.771 1.00 93.94 84 GLY A CA 1
ATOM 684 C C . GLY A 1 84 ? 1.983 -6.284 5.276 1.00 93.94 84 GLY A C 1
ATOM 685 O O . GLY A 1 84 ? 2.390 -7.381 4.897 1.00 93.94 84 GLY A O 1
ATOM 686 N N . ALA A 1 85 ? 1.703 -5.297 4.421 1.00 93.94 85 ALA A N 1
ATOM 687 C CA . ALA A 1 85 ? 1.852 -5.445 2.976 1.00 93.94 85 ALA A CA 1
ATOM 688 C C . ALA A 1 85 ? 3.326 -5.622 2.569 1.00 93.94 85 ALA A C 1
ATOM 690 O O . ALA A 1 85 ? 3.648 -6.494 1.764 1.00 93.94 85 ALA A O 1
ATOM 691 N N . ALA A 1 86 ? 4.238 -4.853 3.168 1.00 92.19 86 ALA A N 1
ATOM 692 C CA . ALA A 1 86 ? 5.676 -4.980 2.947 1.00 92.19 86 ALA A CA 1
ATOM 693 C C . ALA A 1 86 ? 6.231 -6.340 3.401 1.00 92.19 86 ALA A C 1
ATOM 695 O O . ALA A 1 86 ? 7.105 -6.908 2.743 1.00 92.19 86 ALA A O 1
ATOM 696 N N . PHE A 1 87 ? 5.722 -6.873 4.512 1.00 94.69 87 PHE A N 1
ATOM 697 C CA . PHE A 1 87 ? 6.089 -8.194 5.011 1.00 94.69 87 PHE A CA 1
ATOM 698 C C . PHE A 1 87 ? 5.649 -9.303 4.045 1.00 94.69 87 PHE A C 1
ATOM 700 O O . PHE A 1 87 ? 6.473 -10.131 3.663 1.00 94.69 87 PHE A O 1
ATOM 707 N N . LEU A 1 88 ? 4.398 -9.269 3.567 1.00 93.62 88 LEU A N 1
ATOM 708 C CA . LEU A 1 88 ? 3.898 -10.206 2.548 1.00 93.62 88 LEU A CA 1
ATOM 709 C C . LEU A 1 88 ? 4.701 -10.138 1.245 1.00 93.62 88 LEU A C 1
ATOM 711 O O . LEU A 1 88 ? 4.989 -11.168 0.633 1.00 93.62 88 LEU A O 1
ATOM 715 N N . GLU A 1 89 ? 5.103 -8.934 0.837 1.00 92.62 89 GLU A N 1
ATOM 716 C CA . GLU A 1 89 ? 5.932 -8.744 -0.350 1.00 92.62 89 GLU A CA 1
ATOM 717 C C . GLU A 1 89 ? 7.279 -9.456 -0.226 1.00 92.62 89 GLU A C 1
ATOM 719 O O . GLU A 1 89 ? 7.690 -10.131 -1.165 1.00 92.62 89 GLU A O 1
ATOM 724 N N . ARG A 1 90 ? 7.927 -9.370 0.941 1.00 89.69 90 ARG A N 1
ATOM 725 C CA . ARG A 1 90 ? 9.192 -10.067 1.214 1.00 89.69 90 ARG A CA 1
ATOM 726 C C . ARG A 1 90 ? 9.047 -11.580 1.337 1.00 89.69 90 ARG A C 1
ATOM 728 O O . ARG A 1 90 ? 10.006 -12.280 1.060 1.00 89.69 90 ARG A O 1
ATOM 735 N N . LEU A 1 91 ? 7.889 -12.081 1.765 1.00 92.81 91 LEU A N 1
ATOM 736 C CA . LEU A 1 91 ? 7.642 -13.525 1.842 1.00 92.81 91 LEU A CA 1
ATOM 737 C C . LEU A 1 91 ? 7.402 -14.168 0.473 1.00 92.81 91 LEU A C 1
ATOM 739 O O . LEU A 1 91 ? 7.580 -15.371 0.323 1.00 92.81 91 LEU A O 1
ATOM 743 N N . THR A 1 92 ? 6.962 -13.383 -0.508 1.00 87.75 92 THR A N 1
ATOM 744 C CA . THR A 1 92 ? 6.564 -13.892 -1.830 1.00 87.75 92 THR A CA 1
ATOM 745 C C . THR A 1 92 ? 7.581 -13.526 -2.921 1.00 87.75 92 THR A C 1
ATOM 747 O O . THR A 1 92 ? 7.275 -13.659 -4.105 1.00 87.75 92 THR A O 1
ATOM 750 N N . LYS A 1 93 ? 8.744 -12.984 -2.554 1.00 69.38 93 LYS A N 1
ATOM 751 C CA . LYS A 1 93 ? 9.825 -12.582 -3.458 1.00 69.38 93 LYS A CA 1
ATOM 752 C C . LYS A 1 93 ? 11.083 -13.355 -3.102 1.00 69.38 93 LYS A C 1
ATOM 754 O O . LYS A 1 93 ? 11.773 -13.774 -4.052 1.00 69.38 93 LYS A O 1
#